Protein AF-A0A432UJX2-F1 (afdb_monomer_lite)

Foldseek 3Di:
DPPCLVVLQVQLVVLQVQLVVCVVVVVNVSNVVSNVSSVVSVVVSVVVVVVVVVVCVVVVNDPPPPDDD

Sequence (69 aa):
MMKRYRDWMAQALRDLEHAGVSLRAGHYEWACFAAQQAAEKAVAEEAVRKARRIVDYVRGKLPPEGESA

pLDDT: mean 80.86, std 14.49, range [40.62, 96.81]

Secondary structure (DSSP, 8-state):
---HHHHHHHHHHHHHHHHHHHHHTT-HHHHHHHHHHHHHHHHHHHHHHHHHHHHHHHTTSS--TT---

Radius of gyration: 17.24 Å; chains: 1; bounding box: 29×24×54 Å

Structure (mmCIF, N/CA/C/O backbone):
data_AF-A0A432UJX2-F1
#
_entry.id   AF-A0A432UJX2-F1
#
loop_
_atom_site.group_PDB
_atom_site.id
_atom_site.type_symbol
_atom_site.label_atom_id
_atom_site.label_alt_id
_atom_site.label_comp_id
_atom_site.label_asym_id
_atom_site.label_entity_id
_atom_site.label_seq_id
_atom_site.pdbx_PDB_ins_code
_atom_site.Cartn_x
_atom_site.Cartn_y
_atom_site.Cartn_z
_atom_site.occupancy
_atom_site.B_iso_or_equiv
_atom_site.auth_seq_id
_atom_site.auth_comp_id
_atom_site.auth_asym_id
_atom_site.auth_atom_id
_atom_site.pdbx_PDB_model_num
ATOM 1 N N . MET A 1 1 ? 10.568 -18.688 -11.338 1.00 40.62 1 MET A N 1
ATOM 2 C CA . MET A 1 1 ? 10.630 -17.284 -10.872 1.00 40.62 1 MET A CA 1
ATOM 3 C C . MET A 1 1 ? 9.205 -16.734 -10.845 1.00 40.62 1 MET A C 1
ATOM 5 O O . MET A 1 1 ? 8.617 -16.581 -11.910 1.00 40.62 1 MET A O 1
ATOM 9 N N . MET A 1 2 ? 8.611 -16.565 -9.653 1.00 40.69 2 MET A N 1
ATOM 10 C CA . MET A 1 2 ? 7.245 -16.034 -9.479 1.00 40.69 2 MET A CA 1
ATOM 11 C C . MET A 1 2 ? 7.100 -14.716 -10.245 1.00 40.69 2 MET A C 1
ATOM 13 O O . MET A 1 2 ? 7.984 -13.861 -10.169 1.00 40.69 2 MET A O 1
ATOM 17 N N . LYS A 1 3 ? 6.016 -14.551 -11.011 1.00 47.53 3 LYS A N 1
ATOM 18 C CA . LYS A 1 3 ? 5.731 -13.335 -11.789 1.00 47.53 3 LYS A CA 1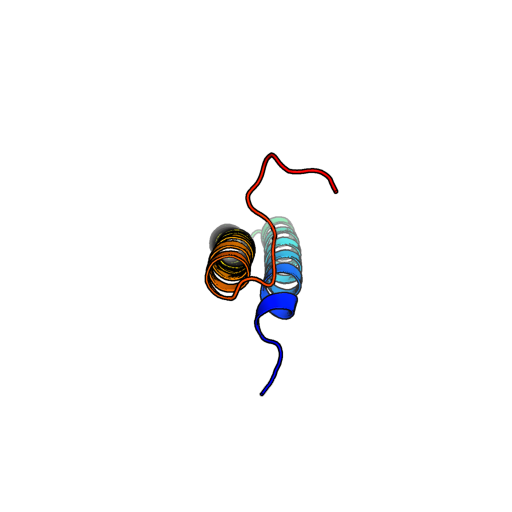
ATOM 19 C C . LYS A 1 3 ? 5.275 -12.211 -10.844 1.00 47.53 3 LYS A C 1
ATOM 21 O O . LYS A 1 3 ? 4.149 -11.744 -10.946 1.00 47.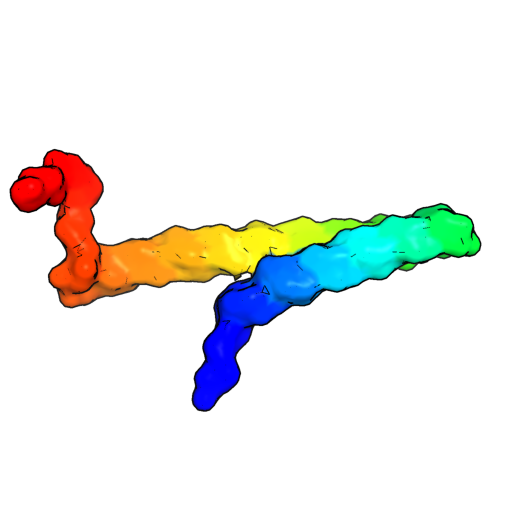53 3 LYS A O 1
ATOM 26 N N . ARG A 1 4 ? 6.183 -11.769 -9.961 1.00 56.78 4 ARG A N 1
ATOM 27 C CA . ARG A 1 4 ? 5.925 -10.865 -8.827 1.00 56.78 4 ARG A CA 1
ATOM 28 C C . ARG A 1 4 ? 5.162 -9.605 -9.222 1.00 56.78 4 ARG A C 1
ATOM 30 O O . ARG A 1 4 ? 4.410 -9.119 -8.405 1.00 56.78 4 ARG A O 1
ATOM 37 N N . TYR A 1 5 ? 5.318 -9.086 -10.444 1.00 51.31 5 TYR A N 1
ATOM 38 C CA . TYR A 1 5 ? 4.710 -7.814 -10.862 1.00 51.31 5 TYR A CA 1
ATOM 39 C C . TYR A 1 5 ? 3.168 -7.833 -10.905 1.00 51.31 5 TYR A C 1
ATOM 41 O O . TYR A 1 5 ? 2.556 -6.869 -10.463 1.00 51.31 5 TYR A O 1
ATOM 49 N N . ARG A 1 6 ? 2.533 -8.931 -11.362 1.00 56.19 6 ARG A N 1
ATOM 50 C CA . ARG A 1 6 ? 1.057 -9.049 -11.349 1.00 56.19 6 ARG A CA 1
ATOM 51 C C . ARG A 1 6 ? 0.501 -9.134 -9.926 1.00 56.19 6 ARG A C 1
ATOM 53 O O . ARG A 1 6 ? -0.678 -8.868 -9.719 1.00 56.19 6 ARG A O 1
ATOM 60 N N . ASP A 1 7 ? 1.350 -9.459 -8.955 1.00 75.88 7 ASP A N 1
ATOM 61 C CA . ASP A 1 7 ? 0.950 -9.616 -7.562 1.00 75.88 7 ASP A CA 1
ATOM 62 C C . ASP A 1 7 ? 0.887 -8.281 -6.805 1.00 75.88 7 ASP A C 1
ATOM 64 O O . ASP A 1 7 ? 0.198 -8.219 -5.790 1.00 75.88 7 ASP A O 1
ATOM 68 N N . TRP A 1 8 ? 1.543 -7.208 -7.273 1.00 84.38 8 TRP A N 1
ATOM 69 C CA . TRP A 1 8 ? 1.599 -5.935 -6.531 1.00 84.38 8 TRP A CA 1
ATOM 70 C C . TRP A 1 8 ? 0.253 -5.220 -6.496 1.00 84.38 8 TRP A C 1
ATOM 72 O O . TRP A 1 8 ? -0.164 -4.802 -5.422 1.00 84.38 8 TRP A O 1
ATOM 82 N N . MET A 1 9 ? -0.474 -5.155 -7.616 1.00 85.56 9 MET A N 1
ATOM 83 C CA . MET A 1 9 ? -1.819 -4.565 -7.620 1.00 85.56 9 MET A CA 1
ATOM 84 C C . MET A 1 9 ? -2.803 -5.400 -6.787 1.00 85.56 9 MET A C 1
ATOM 86 O O . MET A 1 9 ? -3.594 -4.861 -6.021 1.00 85.56 9 MET A O 1
ATOM 90 N N . ALA A 1 10 ? -2.716 -6.732 -6.863 1.00 87.94 10 ALA A N 1
ATOM 91 C CA . ALA A 1 10 ? -3.545 -7.607 -6.036 1.00 87.94 10 ALA A CA 1
ATOM 92 C C . ALA A 1 10 ? -3.232 -7.459 -4.533 1.00 87.94 10 ALA A C 1
ATOM 94 O O . ALA A 1 10 ? -4.135 -7.551 -3.706 1.00 87.94 10 ALA A O 1
ATOM 95 N N . GLN A 1 11 ? -1.967 -7.227 -4.169 1.00 89.88 11 GLN A N 1
ATOM 96 C CA . GLN A 1 11 ? -1.576 -6.901 -2.795 1.00 89.88 11 GLN A CA 1
ATOM 97 C C . GLN A 1 11 ? -2.055 -5.506 -2.381 1.00 89.88 11 GLN A C 1
ATOM 99 O O . GLN A 1 11 ? -2.589 -5.375 -1.288 1.00 89.88 11 GLN A O 1
ATOM 104 N N . ALA A 1 12 ? -1.951 -4.506 -3.261 1.00 90.88 12 ALA A N 1
ATOM 105 C CA . ALA A 1 12 ? -2.443 -3.154 -3.007 1.00 90.88 12 ALA A CA 1
ATOM 106 C C . ALA A 1 12 ? -3.941 -3.143 -2.668 1.00 90.88 12 ALA A C 1
ATOM 108 O O . ALA A 1 12 ? -4.358 -2.498 -1.710 1.00 90.88 12 ALA A O 1
ATOM 109 N N . LEU A 1 13 ? -4.749 -3.907 -3.410 1.00 90.56 13 LEU A N 1
ATOM 110 C CA . LEU A 1 13 ? -6.185 -4.031 -3.147 1.00 90.56 13 LEU A CA 1
ATOM 111 C C . LEU A 1 13 ? -6.478 -4.689 -1.792 1.00 90.56 13 LEU A C 1
ATOM 113 O O . LEU A 1 13 ? -7.370 -4.236 -1.080 1.00 90.56 13 LEU A O 1
ATOM 117 N N . ARG A 1 14 ? -5.709 -5.715 -1.404 1.00 94.31 14 ARG A N 1
ATOM 118 C CA . ARG A 1 14 ? -5.846 -6.349 -0.080 1.00 94.31 14 ARG A CA 1
ATOM 119 C C . ARG A 1 14 ? -5.438 -5.416 1.057 1.00 94.31 14 ARG A C 1
ATOM 121 O O . ARG A 1 14 ? -6.101 -5.400 2.089 1.00 94.31 14 ARG A O 1
ATOM 128 N N . ASP A 1 15 ? -4.387 -4.623 0.869 1.00 96.19 15 ASP A N 1
ATOM 129 C CA . ASP A 1 15 ? -3.972 -3.620 1.852 1.00 96.19 15 ASP A CA 1
ATOM 130 C C . ASP A 1 15 ? -5.038 -2.526 2.012 1.00 96.19 15 ASP A C 1
ATOM 132 O O . ASP A 1 15 ? -5.331 -2.106 3.130 1.00 96.19 15 ASP A O 1
ATOM 136 N N . LEU A 1 16 ? -5.690 -2.118 0.918 1.00 92.31 16 LEU A N 1
ATOM 137 C CA . LEU A 1 16 ? -6.799 -1.164 0.961 1.00 92.31 16 LEU A CA 1
ATOM 138 C C . LEU A 1 16 ? -8.033 -1.743 1.670 1.00 92.31 16 LEU A C 1
ATOM 140 O O . LEU A 1 16 ? -8.672 -1.056 2.469 1.00 92.31 16 LEU A O 1
ATOM 144 N N . GLU A 1 17 ? -8.358 -3.011 1.416 1.00 94.81 17 GLU A N 1
ATOM 145 C CA . GLU A 1 17 ? -9.432 -3.706 2.129 1.00 94.81 17 GLU A CA 1
ATOM 146 C C . GLU A 1 17 ? -9.142 -3.779 3.635 1.00 94.81 17 GLU A C 1
ATOM 148 O O . GLU A 1 17 ? -10.015 -3.465 4.451 1.00 94.81 17 GLU A O 1
ATOM 153 N N . HIS A 1 18 ? -7.898 -4.091 4.011 1.00 94.25 18 HIS A N 1
ATOM 154 C CA . HIS A 1 18 ? -7.454 -4.088 5.403 1.00 94.25 18 HIS A CA 1
ATOM 155 C C . HIS A 1 18 ? -7.539 -2.686 6.023 1.00 94.25 18 HIS A C 1
ATOM 157 O O . HIS A 1 18 ? -8.052 -2.550 7.133 1.00 94.25 18 HIS A O 1
ATOM 163 N N . ALA A 1 19 ? -7.148 -1.630 5.304 1.00 88.00 19 ALA A N 1
ATOM 164 C CA . ALA A 1 19 ? -7.321 -0.255 5.774 1.00 88.00 19 ALA A CA 1
ATOM 165 C C . ALA A 1 19 ? -8.793 0.051 6.107 1.00 88.00 19 ALA A C 1
ATOM 167 O O . ALA A 1 19 ? -9.090 0.634 7.152 1.00 88.00 19 ALA A O 1
ATOM 168 N N . GLY A 1 20 ? -9.724 -0.415 5.267 1.00 83.44 20 GLY A N 1
ATOM 169 C CA . GLY A 1 20 ? -11.163 -0.296 5.505 1.00 83.44 20 GLY A CA 1
ATOM 170 C C . GLY A 1 20 ? -11.659 -1.086 6.722 1.00 83.44 20 GLY A 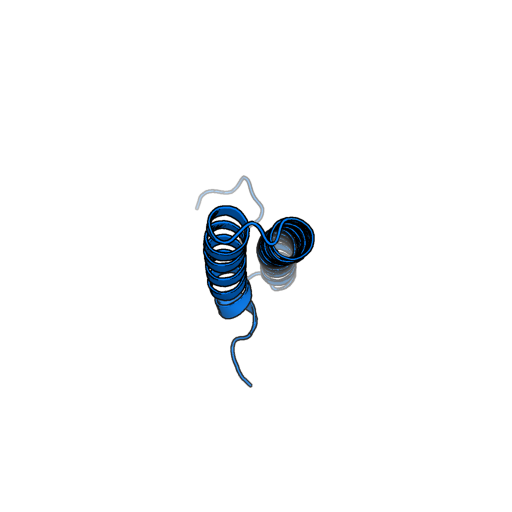C 1
ATOM 171 O O . GLY A 1 20 ? -12.515 -0.594 7.459 1.00 83.44 20 GLY A O 1
ATOM 172 N N . VAL A 1 21 ? -11.133 -2.292 6.959 1.00 96.81 21 VAL A N 1
ATOM 173 C CA . VAL A 1 21 ? -11.442 -3.089 8.163 1.00 96.81 21 VAL A CA 1
ATOM 174 C C . VAL A 1 21 ? -10.930 -2.389 9.424 1.00 96.81 21 VAL A C 1
ATOM 176 O O . VAL A 1 21 ? -11.701 -2.209 10.365 1.00 96.81 21 VAL A O 1
ATOM 179 N N . SER A 1 22 ? -9.675 -1.938 9.425 1.00 87.88 22 SER A N 1
ATOM 180 C CA . SER A 1 22 ? -9.050 -1.246 10.560 1.00 87.88 22 SER A CA 1
ATOM 181 C C . SER A 1 22 ? -9.757 0.065 10.896 1.00 87.88 22 SER A C 1
ATOM 183 O O . SER A 1 22 ? -9.980 0.354 12.070 1.00 87.88 22 SER A O 1
ATOM 185 N N . LEU A 1 23 ? -10.200 0.814 9.879 1.00 84.94 23 LEU A N 1
ATOM 186 C CA . LEU A 1 23 ? -11.006 2.019 10.075 1.00 84.94 23 LEU A CA 1
ATOM 187 C C . LEU A 1 23 ? -12.326 1.703 10.791 1.00 84.94 23 LEU A C 1
ATOM 189 O O . LEU A 1 23 ? -12.670 2.376 11.759 1.00 84.94 23 LEU A O 1
ATOM 193 N N . ARG A 1 24 ? -13.052 0.664 10.352 1.00 92.81 24 ARG A N 1
ATOM 194 C CA . ARG A 1 24 ? -14.313 0.242 10.994 1.00 92.81 24 ARG A CA 1
ATOM 195 C C . ARG A 1 24 ? -14.110 -0.285 12.416 1.00 92.81 24 ARG A C 1
ATOM 197 O O . ARG A 1 24 ? -15.015 -0.158 13.232 1.00 92.81 24 ARG A O 1
ATOM 204 N N . ALA A 1 25 ? -12.943 -0.858 12.704 1.00 96.81 25 ALA A N 1
ATOM 205 C CA . ALA A 1 25 ? -12.569 -1.336 14.033 1.00 96.81 25 ALA A CA 1
ATOM 206 C C . ALA A 1 25 ? -12.060 -0.222 14.974 1.00 96.81 25 ALA A C 1
ATOM 208 O O . ALA A 1 25 ? -11.826 -0.489 16.148 1.00 96.81 25 ALA A O 1
ATOM 209 N N . GLY A 1 26 ? -11.883 1.013 14.486 1.00 93.31 26 GLY A N 1
ATOM 210 C CA . GLY A 1 26 ? -11.346 2.130 15.273 1.00 93.31 26 GLY A CA 1
ATOM 211 C C . GLY A 1 26 ? -9.823 2.109 15.458 1.00 93.31 26 GLY A C 1
ATOM 212 O O . GLY A 1 26 ? -9.296 2.891 16.244 1.00 93.31 26 GLY A O 1
ATOM 213 N N . HIS A 1 27 ? -9.103 1.247 14.734 1.00 96.75 27 HIS A N 1
ATOM 214 C CA . HIS A 1 27 ? -7.638 1.176 14.741 1.00 96.75 27 HIS A CA 1
ATOM 215 C C . HIS A 1 27 ? -7.067 2.143 13.695 1.00 96.75 27 HIS A C 1
ATOM 217 O O . HIS A 1 27 ? -6.632 1.743 12.609 1.00 96.75 27 HIS A O 1
ATOM 223 N N . TYR A 1 28 ? -7.147 3.441 13.975 1.00 84.12 28 TYR A N 1
ATOM 224 C CA . TYR A 1 28 ? -6.854 4.490 12.994 1.00 84.12 28 TYR A CA 1
ATOM 225 C C . TYR A 1 28 ? -5.398 4.478 12.512 1.00 84.12 28 TYR A C 1
ATOM 227 O O . TYR A 1 28 ? -5.136 4.677 11.326 1.00 84.12 28 TYR A O 1
ATOM 235 N N . GLU A 1 29 ? -4.448 4.187 13.396 1.00 89.75 29 GLU A N 1
ATOM 236 C CA . GLU A 1 29 ? -3.031 4.051 13.062 1.00 89.75 29 GLU A CA 1
ATOM 237 C C . GLU A 1 29 ? -2.786 2.897 12.082 1.00 89.75 29 GLU A C 1
ATOM 239 O O . GLU A 1 29 ? -2.041 3.047 11.110 1.00 89.75 29 GLU A O 1
ATOM 244 N N . TRP A 1 30 ? -3.493 1.779 12.266 1.00 91.75 30 TRP A N 1
ATOM 245 C CA . TRP A 1 30 ? -3.435 0.634 11.360 1.00 91.75 30 TRP A CA 1
ATOM 246 C C . TRP A 1 30 ? -4.131 0.908 10.030 1.00 91.75 30 TRP A C 1
ATOM 248 O O . TRP A 1 30 ? -3.659 0.447 8.991 1.00 91.75 30 TRP A O 1
ATOM 258 N N . ALA A 1 31 ? -5.216 1.684 10.036 1.00 84.50 31 ALA A N 1
ATOM 259 C CA . ALA A 1 31 ? -5.874 2.122 8.812 1.00 84.50 31 ALA A CA 1
ATOM 260 C C . ALA A 1 31 ? -4.936 2.988 7.952 1.00 84.50 31 ALA A C 1
ATOM 262 O O . ALA A 1 31 ? -4.790 2.733 6.757 1.00 84.50 31 ALA A O 1
ATOM 263 N N . CYS A 1 32 ? -4.241 3.955 8.562 1.00 88.50 32 CYS A N 1
ATOM 264 C CA . CYS A 1 32 ? -3.261 4.801 7.877 1.00 88.50 32 CYS A CA 1
ATOM 265 C C . CYS A 1 32 ? -2.068 3.998 7.344 1.00 88.50 32 CYS A C 1
ATOM 267 O O . CYS A 1 32 ? -1.675 4.176 6.190 1.00 88.50 32 CYS A O 1
ATOM 269 N N . PHE A 1 33 ? -1.520 3.085 8.153 1.00 95.69 33 PHE A N 1
ATOM 270 C CA . PHE A 1 33 ? -0.416 2.219 7.737 1.00 95.69 33 PHE A CA 1
ATOM 271 C C . PHE A 1 33 ? -0.795 1.352 6.526 1.00 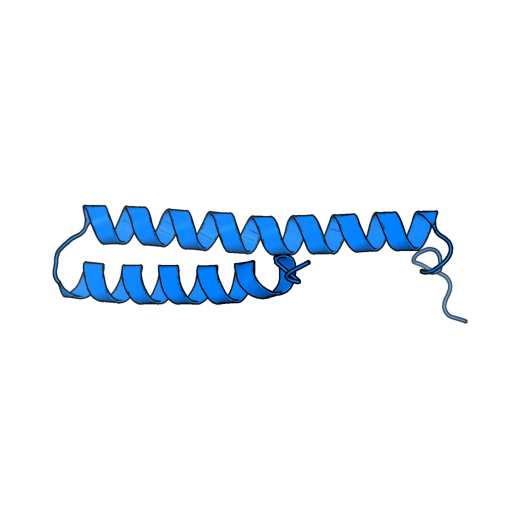95.69 33 PHE A C 1
ATOM 273 O O . PHE A 1 33 ? -0.088 1.335 5.518 1.00 95.69 33 PHE A O 1
ATOM 280 N N . ALA A 1 34 ? -1.946 0.677 6.580 1.00 91.25 34 ALA A N 1
ATOM 281 C CA . ALA A 1 34 ? -2.411 -0.167 5.484 1.00 91.25 34 ALA A CA 1
ATOM 282 C C . ALA A 1 34 ? -2.732 0.648 4.213 1.00 91.25 34 ALA A C 1
ATOM 284 O O . ALA A 1 34 ? -2.404 0.220 3.106 1.00 91.25 34 ALA A O 1
ATOM 285 N N . ALA A 1 35 ? -3.286 1.858 4.352 1.00 86.88 35 ALA A N 1
ATOM 286 C CA . ALA A 1 35 ? -3.540 2.749 3.220 1.00 86.88 35 ALA A CA 1
ATOM 287 C C . ALA A 1 35 ? -2.243 3.207 2.521 1.00 86.88 35 ALA A C 1
ATOM 289 O O . ALA A 1 35 ? -2.173 3.200 1.290 1.00 86.88 35 ALA A O 1
ATOM 290 N N . GLN A 1 36 ? -1.196 3.549 3.282 1.00 95.56 36 GLN A N 1
ATOM 291 C CA . GLN A 1 36 ? 0.121 3.884 2.724 1.00 95.56 36 GLN A CA 1
ATOM 292 C C . GLN A 1 36 ? 0.729 2.690 1.972 1.00 95.56 36 GLN A C 1
ATOM 294 O O . GLN A 1 36 ? 1.202 2.842 0.844 1.00 95.56 36 GLN A O 1
ATOM 299 N N . GLN A 1 37 ? 0.647 1.491 2.555 1.00 95.44 37 GLN A N 1
ATOM 300 C CA . GLN A 1 37 ? 1.123 0.253 1.934 1.00 95.44 37 GLN A CA 1
ATOM 301 C C . GLN A 1 37 ? 0.390 -0.080 0.625 1.00 95.44 37 GLN A C 1
ATOM 303 O O . GLN A 1 37 ? 1.025 -0.567 -0.315 1.00 95.44 37 GLN A O 1
ATOM 308 N N . ALA A 1 38 ? -0.915 0.197 0.547 1.00 92.38 38 ALA A N 1
ATOM 309 C CA . ALA A 1 38 ? -1.701 0.033 -0.672 1.00 92.38 38 ALA A CA 1
ATOM 310 C C . ALA A 1 38 ? -1.226 0.983 -1.784 1.00 92.38 38 ALA A C 1
ATOM 312 O O . ALA A 1 38 ? -0.989 0.556 -2.917 1.00 92.38 38 ALA A O 1
ATOM 313 N N . ALA A 1 39 ? -1.032 2.262 -1.447 1.00 88.12 39 ALA A N 1
ATOM 314 C CA . ALA A 1 39 ? -0.586 3.283 -2.391 1.00 88.12 39 ALA A CA 1
ATOM 315 C C . ALA A 1 39 ? 0.810 2.979 -2.963 1.00 88.12 39 ALA A C 1
ATOM 317 O O . ALA A 1 39 ? 1.001 3.036 -4.179 1.00 88.12 39 ALA A O 1
ATOM 318 N N . GLU A 1 40 ? 1.768 2.590 -2.115 1.00 91.62 40 GLU A N 1
ATOM 319 C CA . GLU A 1 40 ? 3.131 2.255 -2.546 1.00 91.62 40 GLU A CA 1
ATOM 320 C C . GLU A 1 40 ? 3.139 1.116 -3.572 1.00 91.62 40 GLU A C 1
ATOM 322 O O . GLU A 1 40 ? 3.792 1.202 -4.616 1.00 91.62 40 GLU A O 1
ATOM 327 N N . LYS A 1 41 ? 2.354 0.062 -3.320 1.00 90.25 41 LYS A N 1
ATOM 328 C CA . LYS A 1 41 ? 2.309 -1.102 -4.208 1.00 90.25 41 LYS A CA 1
ATOM 329 C C . LYS A 1 41 ? 1.637 -0.804 -5.544 1.00 90.25 41 LYS A C 1
ATOM 331 O O . LYS A 1 41 ? 2.097 -1.304 -6.571 1.00 90.25 41 LYS A O 1
ATOM 336 N N . ALA A 1 42 ? 0.591 0.020 -5.545 1.00 86.62 42 ALA A N 1
ATOM 337 C CA . ALA A 1 42 ? -0.071 0.452 -6.773 1.00 86.62 42 ALA A CA 1
ATOM 338 C C . ALA A 1 42 ? 0.871 1.288 -7.659 1.00 86.62 42 ALA A C 1
ATOM 340 O O . ALA A 1 42 ? 0.977 1.040 -8.860 1.00 86.62 42 ALA A O 1
ATOM 341 N N . VAL A 1 43 ? 1.616 2.229 -7.066 1.00 85.50 43 VAL A N 1
ATOM 342 C CA . VAL A 1 43 ? 2.593 3.056 -7.795 1.00 85.50 43 VAL A CA 1
ATOM 343 C C . VAL A 1 43 ? 3.754 2.211 -8.326 1.00 85.50 43 VAL A C 1
ATOM 345 O O . VAL A 1 43 ? 4.185 2.403 -9.466 1.00 85.50 43 VAL A O 1
ATOM 348 N N . ALA A 1 44 ? 4.242 1.250 -7.537 1.00 82.81 44 ALA A N 1
ATOM 349 C CA . ALA A 1 44 ? 5.302 0.341 -7.960 1.00 82.81 44 ALA A CA 1
ATOM 350 C C . ALA A 1 44 ? 4.893 -0.516 -9.173 1.00 82.81 44 ALA A C 1
ATOM 352 O O . ALA A 1 44 ? 5.704 -0.707 -10.081 1.00 82.81 44 ALA A O 1
ATOM 353 N N . GLU A 1 45 ? 3.648 -1.007 -9.224 1.00 83.88 45 GLU A N 1
ATOM 354 C CA . GLU A 1 45 ? 3.142 -1.764 -10.377 1.00 83.88 45 GLU A CA 1
ATOM 355 C C . GLU A 1 45 ? 3.167 -0.921 -11.656 1.00 83.88 45 GLU A C 1
ATOM 357 O O . GLU A 1 45 ? 3.749 -1.347 -12.658 1.00 83.88 45 GLU A O 1
ATOM 362 N N . GLU A 1 46 ? 2.654 0.309 -11.596 1.00 80.12 46 GLU A N 1
ATOM 363 C CA . GLU A 1 46 ? 2.634 1.215 -12.745 1.00 80.12 46 GLU A CA 1
ATOM 364 C C . GLU A 1 46 ? 4.055 1.597 -13.199 1.00 80.12 46 GLU A C 1
ATOM 366 O O . GLU A 1 46 ? 4.351 1.624 -14.398 1.00 80.12 46 GLU A O 1
ATOM 371 N N . ALA A 1 47 ? 4.972 1.840 -12.257 1.00 72.69 47 ALA A N 1
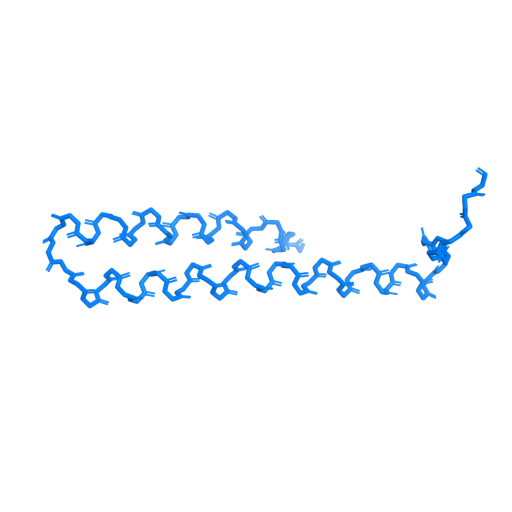ATOM 372 C CA . ALA A 1 47 ? 6.376 2.117 -12.562 1.00 72.69 47 ALA A CA 1
ATOM 373 C C . ALA A 1 47 ? 7.054 0.930 -13.268 1.00 72.69 47 ALA A C 1
ATOM 375 O O . ALA A 1 47 ? 7.733 1.110 -14.284 1.00 72.69 47 ALA A O 1
ATOM 376 N N . VAL A 1 48 ? 6.825 -0.298 -12.790 1.00 79.62 48 VAL A N 1
ATOM 377 C CA . VAL A 1 48 ? 7.337 -1.523 -13.424 1.00 79.62 48 VAL A CA 1
ATOM 378 C C . VAL A 1 48 ? 6.721 -1.729 -14.810 1.00 79.62 48 VAL A C 1
ATOM 380 O O . VAL A 1 48 ? 7.432 -2.120 -15.742 1.00 79.62 48 VAL A O 1
ATOM 383 N N . ARG A 1 49 ? 5.426 -1.437 -14.985 1.00 80.75 49 ARG A N 1
ATOM 384 C CA . ARG A 1 49 ? 4.728 -1.527 -16.276 1.00 80.75 49 ARG A CA 1
ATOM 385 C C . ARG A 1 49 ? 5.322 -0.565 -17.306 1.00 80.75 49 ARG A C 1
ATOM 387 O O . ARG A 1 49 ? 5.616 -0.984 -18.428 1.00 80.75 49 ARG A O 1
ATOM 394 N N . LYS A 1 50 ? 5.572 0.692 -16.922 1.00 79.31 50 LYS A N 1
ATOM 395 C CA . LYS A 1 50 ? 6.251 1.689 -17.7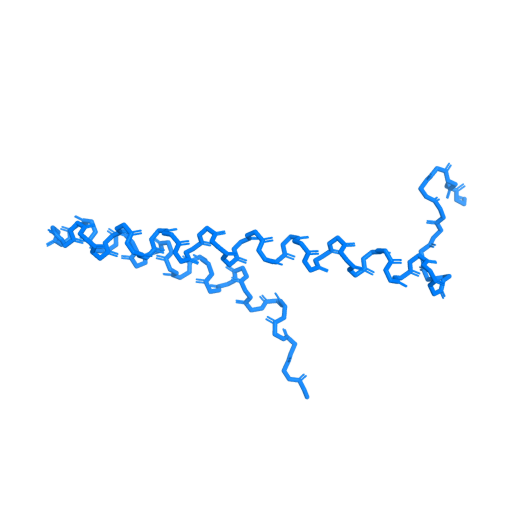72 1.00 79.31 50 LYS A CA 1
ATOM 396 C C . LYS A 1 50 ? 7.681 1.266 -18.110 1.00 79.31 50 LYS A C 1
ATOM 398 O O . LYS A 1 50 ? 8.051 1.255 -19.282 1.00 79.31 50 LYS A O 1
ATOM 403 N N . ALA A 1 51 ? 8.460 0.833 -17.118 1.00 71.56 51 ALA A N 1
ATOM 404 C CA . ALA A 1 51 ? 9.824 0.351 -17.334 1.00 71.56 51 ALA A CA 1
ATOM 405 C C . ALA A 1 51 ? 9.872 -0.855 -18.289 1.00 71.56 51 ALA A C 1
ATOM 407 O O . ALA A 1 51 ? 10.748 -0.933 -19.149 1.00 71.56 51 ALA A O 1
ATOM 408 N N . ARG A 1 52 ? 8.904 -1.780 -18.199 1.00 85.06 52 ARG A N 1
ATOM 409 C CA . ARG A 1 52 ? 8.789 -2.907 -19.135 1.00 85.06 52 ARG A CA 1
ATOM 410 C C . ARG A 1 52 ? 8.558 -2.432 -20.571 1.00 85.06 52 ARG A C 1
ATOM 412 O O . ARG A 1 52 ? 9.233 -2.949 -21.453 1.00 85.06 52 ARG A O 1
ATOM 419 N N . ARG A 1 53 ? 7.676 -1.449 -20.801 1.00 80.50 53 ARG A N 1
ATOM 420 C CA . ARG A 1 53 ? 7.454 -0.878 -22.145 1.00 80.50 53 ARG A CA 1
ATOM 421 C C . ARG A 1 53 ? 8.740 -0.295 -22.729 1.00 80.50 53 ARG A C 1
ATOM 423 O O . ARG A 1 53 ? 9.053 -0.580 -23.877 1.00 80.50 53 ARG A O 1
ATOM 430 N N . ILE A 1 54 ? 9.511 0.445 -21.928 1.00 76.81 54 ILE A N 1
ATOM 431 C CA . ILE A 1 54 ? 10.812 0.992 -22.349 1.00 76.81 54 ILE A CA 1
ATOM 432 C C . ILE A 1 54 ? 11.776 -0.140 -22.733 1.00 76.81 54 ILE A C 1
ATOM 434 O O . ILE A 1 54 ? 12.404 -0.091 -23.787 1.00 76.81 54 ILE A O 1
ATOM 438 N N . VAL A 1 55 ? 11.869 -1.191 -21.911 1.00 81.19 55 VAL A N 1
ATOM 439 C CA . VAL A 1 55 ? 12.715 -2.360 -22.204 1.00 81.19 55 VAL A CA 1
ATOM 440 C C . VAL A 1 55 ? 12.274 -3.075 -23.483 1.00 81.19 55 VAL A C 1
ATOM 442 O O . VAL A 1 55 ? 13.124 -3.506 -24.259 1.00 81.19 55 VAL A O 1
ATOM 445 N N . ASP A 1 56 ? 10.972 -3.223 -23.711 1.00 84.50 56 ASP A N 1
ATOM 446 C CA . ASP A 1 56 ? 10.446 -3.870 -24.913 1.00 84.50 56 ASP A CA 1
ATOM 447 C C . ASP A 1 56 ? 10.696 -3.019 -26.168 1.00 84.50 56 ASP A C 1
ATOM 449 O O . ASP A 1 56 ? 11.078 -3.579 -27.195 1.00 84.50 56 ASP A O 1
ATOM 453 N N . TYR A 1 57 ? 10.601 -1.689 -26.072 1.00 74.06 57 TYR A N 1
ATOM 454 C CA . TYR A 1 57 ? 10.988 -0.764 -27.143 1.00 74.06 57 TYR A CA 1
ATOM 455 C C . TYR A 1 57 ? 12.477 -0.889 -27.500 1.00 74.06 57 TYR A C 1
ATOM 457 O O . TYR A 1 57 ? 12.817 -1.152 -28.649 1.00 74.06 57 TYR A O 1
ATOM 465 N N . VAL A 1 58 ? 13.376 -0.821 -26.508 1.00 82.50 58 VAL A N 1
ATOM 466 C CA . VAL A 1 58 ? 14.833 -0.981 -26.721 1.00 82.50 58 VAL A CA 1
ATOM 467 C C . VAL A 1 58 ? 15.181 -2.348 -27.326 1.00 82.50 58 VAL A C 1
ATOM 469 O O . VAL A 1 58 ? 16.153 -2.481 -28.063 1.00 82.50 58 VAL A O 1
ATOM 472 N N . ARG A 1 59 ? 14.383 -3.380 -27.039 1.00 89.50 59 ARG A N 1
ATOM 473 C CA . ARG A 1 59 ? 14.545 -4.728 -27.606 1.00 89.50 59 ARG A CA 1
ATOM 474 C C . ARG A 1 59 ? 13.895 -4.906 -28.981 1.00 89.50 59 ARG A C 1
ATOM 476 O O . ARG A 1 59 ? 13.876 -6.034 -29.469 1.00 89.50 59 ARG A O 1
ATOM 483 N N . GLY A 1 60 ? 13.327 -3.853 -29.568 1.00 87.00 60 GLY A N 1
ATOM 484 C CA . GLY A 1 60 ? 12.626 -3.908 -30.853 1.00 87.00 60 GLY A CA 1
ATOM 485 C C . GLY A 1 60 ? 11.331 -4.728 -30.822 1.00 87.00 60 GLY A C 1
ATOM 486 O O . GLY A 1 60 ? 10.859 -5.175 -31.861 1.00 87.00 60 GLY A O 1
ATOM 487 N N . LYS A 1 61 ? 10.769 -4.979 -29.632 1.00 86.75 61 LYS A N 1
ATOM 488 C CA . LYS A 1 61 ? 9.503 -5.712 -29.446 1.00 86.75 61 LYS A CA 1
ATOM 489 C C . LYS A 1 61 ? 8.282 -4.798 -29.442 1.00 86.75 61 LYS A C 1
ATOM 491 O O . LYS A 1 61 ? 7.165 -5.291 -29.569 1.00 86.75 61 LYS A O 1
ATOM 496 N N . LEU A 1 62 ? 8.492 -3.498 -29.248 1.00 76.69 62 LEU A N 1
ATOM 497 C CA . LEU A 1 62 ? 7.475 -2.465 -29.398 1.00 76.69 62 LEU A CA 1
ATOM 498 C C . LEU A 1 62 ? 7.925 -1.496 -30.499 1.00 76.69 62 LEU A C 1
ATOM 500 O O . LEU A 1 62 ? 9.086 -1.079 -30.460 1.00 76.69 62 LEU A O 1
ATOM 504 N N . PRO A 1 63 ? 7.044 -1.116 -31.441 1.00 70.19 63 PRO A N 1
ATOM 505 C CA . PRO A 1 63 ? 7.338 -0.034 -32.372 1.00 70.19 63 PRO A CA 1
ATOM 506 C C . PRO A 1 63 ? 7.448 1.311 -31.623 1.00 70.19 63 PRO A C 1
ATOM 508 O O . PRO A 1 63 ? 6.907 1.438 -30.515 1.00 70.19 63 PRO A O 1
ATOM 511 N N . PRO A 1 64 ? 8.144 2.313 -32.189 1.00 65.94 64 PRO A N 1
ATOM 512 C CA . PRO A 1 64 ? 8.114 3.679 -31.669 1.00 65.94 64 PRO A CA 1
ATOM 513 C C . PRO A 1 64 ? 6.674 4.206 -31.628 1.00 65.94 64 PRO A C 1
ATOM 515 O O . PRO A 1 64 ? 5.885 3.978 -32.547 1.00 65.94 64 PRO A O 1
ATOM 518 N N . GLU A 1 65 ? 6.305 4.889 -30.540 1.00 66.19 65 GLU A N 1
ATOM 519 C CA . GLU A 1 65 ? 4.962 5.466 -30.416 1.00 66.19 65 GLU A CA 1
ATOM 520 C C . GLU A 1 65 ? 4.753 6.525 -31.512 1.00 66.19 65 GLU A C 1
ATOM 522 O O . GLU A 1 65 ? 5.447 7.539 -31.536 1.00 66.19 65 GLU A O 1
ATOM 527 N N . GLY A 1 66 ? 3.813 6.266 -32.430 1.00 56.84 66 GLY A N 1
ATOM 528 C CA . GLY A 1 66 ? 3.509 7.131 -33.579 1.00 56.84 66 GLY A CA 1
ATOM 529 C C . GLY A 1 66 ? 3.476 6.415 -34.933 1.00 56.84 66 GLY A C 1
ATOM 530 O O . GLY A 1 66 ? 2.898 6.951 -35.872 1.00 56.84 66 GLY A O 1
ATOM 531 N N . GLU A 1 67 ? 4.013 5.197 -35.032 1.00 54.12 67 GLU A N 1
ATOM 532 C CA . GLU A 1 67 ? 3.930 4.383 -36.251 1.00 54.12 67 GLU A CA 1
ATOM 533 C C . GLU A 1 67 ? 2.902 3.261 -36.065 1.00 54.12 67 GLU A C 1
ATOM 535 O O . GLU A 1 67 ? 3.182 2.184 -35.537 1.00 54.12 67 GLU A O 1
ATOM 540 N N . SER A 1 68 ? 1.662 3.538 -36.470 1.00 48.94 68 SER A N 1
ATOM 541 C CA . SER A 1 68 ? 0.698 2.493 -36.815 1.00 48.94 68 SER A CA 1
ATOM 542 C C . SER A 1 68 ? 1.178 1.791 -38.088 1.00 48.94 68 SER A C 1
ATOM 544 O O . SER A 1 68 ? 1.363 2.463 -39.104 1.00 48.94 68 SER A O 1
ATOM 546 N N . ALA A 1 69 ? 1.386 0.473 -38.015 1.00 53.00 69 ALA A N 1
ATOM 547 C CA . ALA A 1 69 ? 1.507 -0.376 -39.202 1.00 53.00 69 ALA A CA 1
ATOM 548 C C . ALA A 1 69 ? 0.200 -0.384 -40.006 1.00 53.00 69 ALA A C 1
ATOM 550 O O . ALA A 1 69 ? -0.877 -0.300 -39.365 1.00 53.00 69 ALA A O 1
#